Protein AF-A0A2Z6EUF1-F1 (afdb_monomer)

Secondary structure (DSSP, 8-state):
-HHHHHHHHHHHHHHHH-TT--SSHHHHHHHTTTHHHHHHHHHHHHHHHHHHH-TT---HHHHHHHHHHHHHHTT---HHHHHHHHHHHHHHTT-SS-EEEEEETTTTEEEEEE----------

Mean predicted aligned error: 10.45 Å

pLDDT: mean 71.02, std 14.94, range [34.31, 89.94]

Organism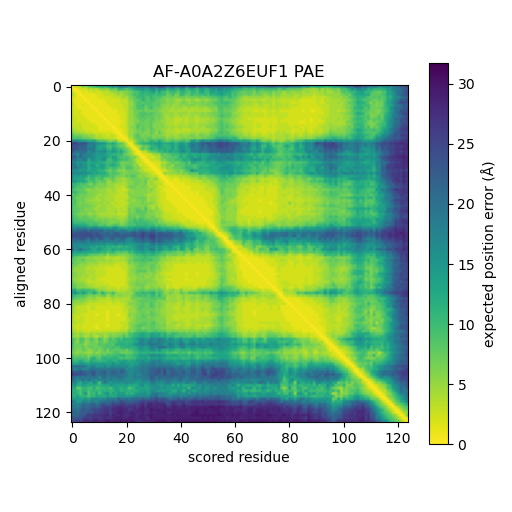: NCBI:txid1553431

Nearest PDB structures (foldseek):
  5jm4-assembly1_A  TM=2.553E-01  e=7.547E+00  Homo sapiens

Foldseek 3Di:
DVVVVLLVVLLVVLCVLLVLADADPPVSCVVVVNLLVVLQVVLVVQLVVVCVVPPPDPDPVVSLVSLQVSCSVSSHHHQLSSVSSSQVVSVVVPDPWDWDWDQDPPPSHIDIDTDDPPPPPPPD

Sequence (124 aa):
MKHLKICSEVIAEVKDIMHYGSGSKLFSILYTGGESTIRKKMCRESIKEAAKESSADKSPIGKTERKIKYSMQYQAGNCDEMNDIAFDILKTKGLKVPLFNMASTIDDLAQLSLQTLQQTPWNL

Solvent-accessible surface area (backbone atoms only — not comparable to full-atom values): 7144 Å² total; per-residue (Å²): 112,70,67,61,52,53,52,54,51,42,53,52,51,46,44,70,60,25,76,66,30,38,62,53,74,64,63,39,28,66,77,48,77,42,51,52,56,52,28,40,49,54,30,54,50,52,46,51,51,56,52,62,75,38,76,86,58,83,48,71,64,58,52,50,52,46,50,39,54,34,25,52,76,43,33,26,37,44,40,54,50,53,48,53,44,40,52,55,54,48,62,72,70,66,60,96,47,62,77,46,86,44,77,43,90,86,70,82,41,48,44,79,48,75,55,76,80,73,80,69,80,82,83,126

Radius of gyration: 16.92 Å; Cα contacts (8 Å, |Δi|>4): 125; chains: 1; bounding box: 30×36×63 Å

Structure (mmCIF, N/CA/C/O backbone):
data_AF-A0A2Z6EUF1-F1
#
_entry.id   AF-A0A2Z6EUF1-F1
#
loop_
_atom_site.group_PDB
_atom_site.id
_atom_site.type_symbol
_atom_site.label_atom_id
_atom_site.label_alt_id
_atom_site.label_comp_id
_atom_site.label_asym_id
_atom_site.label_entity_id
_atom_site.label_seq_id
_atom_site.pdbx_PDB_ins_code
_atom_site.Cartn_x
_atom_site.Cartn_y
_atom_site.Cartn_z
_atom_site.occupancy
_atom_site.B_iso_or_equiv
_atom_site.auth_seq_id
_atom_site.auth_comp_id
_atom_site.auth_asym_id
_atom_site.auth_atom_id
_atom_site.pdbx_PDB_model_num
ATOM 1 N N . MET A 1 1 ? -15.613 -9.794 19.138 1.00 61.00 1 MET A N 1
ATOM 2 C CA . MET A 1 1 ? -16.003 -10.092 17.737 1.00 61.00 1 MET A CA 1
ATOM 3 C C . MET A 1 1 ? -16.077 -8.855 16.833 1.00 61.00 1 MET A C 1
ATOM 5 O O . MET A 1 1 ? -15.633 -8.949 15.699 1.00 61.00 1 MET A O 1
ATOM 9 N N . LYS A 1 2 ? -16.575 -7.692 17.294 1.00 78.00 2 LYS A N 1
ATOM 10 C CA . LYS A 1 2 ? -16.726 -6.479 16.455 1.00 78.00 2 LYS A CA 1
ATOM 11 C C . LYS A 1 2 ? -15.430 -6.006 15.768 1.00 78.00 2 LYS A C 1
ATOM 13 O O . LYS A 1 2 ? -15.457 -5.720 14.580 1.00 78.00 2 LYS A O 1
ATOM 18 N N . HIS A 1 3 ? -14.305 -5.971 16.486 1.00 76.38 3 HIS A N 1
ATOM 19 C CA . HIS A 1 3 ? -13.015 -5.531 15.929 1.00 76.38 3 HIS A CA 1
ATOM 20 C C . HIS A 1 3 ? -12.489 -6.464 14.834 1.00 76.38 3 HIS A C 1
ATOM 22 O O . HIS A 1 3 ? -12.095 -5.994 13.777 1.00 76.38 3 HIS A O 1
ATOM 28 N N . LEU A 1 4 ? -12.572 -7.782 15.047 1.00 78.06 4 LEU A N 1
ATOM 29 C CA . LEU A 1 4 ? -12.154 -8.780 14.059 1.00 78.06 4 LEU A CA 1
ATOM 30 C C . LEU A 1 4 ? -12.955 -8.655 12.754 1.00 78.06 4 LEU A C 1
ATOM 32 O O . LEU A 1 4 ? -12.384 -8.717 11.670 1.00 78.06 4 LEU A O 1
ATOM 36 N N . LYS A 1 5 ? -14.271 -8.428 12.867 1.00 83.50 5 LYS A N 1
ATOM 37 C CA . LYS A 1 5 ? -15.146 -8.215 11.710 1.00 83.50 5 LYS A CA 1
ATOM 38 C C . LYS A 1 5 ? -14.730 -6.974 10.914 1.00 83.50 5 LYS A C 1
ATOM 40 O O . LYS A 1 5 ? -14.549 -7.078 9.709 1.00 83.50 5 LYS A O 1
ATOM 45 N N . ILE A 1 6 ? -14.495 -5.850 11.596 1.00 84.56 6 ILE A N 1
ATOM 46 C CA . ILE A 1 6 ? -14.019 -4.610 10.962 1.00 84.56 6 ILE A CA 1
ATOM 47 C C . ILE A 1 6 ? -12.698 -4.854 10.225 1.00 84.56 6 ILE A C 1
ATOM 49 O O . ILE A 1 6 ? -12.540 -4.424 9.091 1.00 84.56 6 ILE A O 1
ATOM 53 N N . CYS A 1 7 ? -11.755 -5.573 10.829 1.00 82.12 7 CYS A N 1
ATOM 54 C CA . CYS A 1 7 ? -10.467 -5.840 10.191 1.00 82.12 7 CYS A CA 1
ATOM 55 C C . CYS A 1 7 ? -10.593 -6.755 8.973 1.00 82.12 7 CYS A C 1
ATOM 57 O O . CYS A 1 7 ? -9.949 -6.499 7.962 1.00 82.12 7 CYS A O 1
ATOM 59 N N . SER A 1 8 ? -11.454 -7.773 9.031 1.00 83.81 8 SER A N 1
ATOM 60 C CA . SER A 1 8 ? -11.751 -8.615 7.869 1.00 83.81 8 SER A CA 1
ATOM 61 C C . SER A 1 8 ? -12.387 -7.817 6.729 1.00 83.81 8 SER A C 1
ATOM 63 O O . SER A 1 8 ? -12.035 -8.031 5.573 1.00 83.81 8 SER A O 1
ATOM 65 N N . GLU A 1 9 ? -13.308 -6.903 7.044 1.00 88.88 9 GLU A N 1
ATOM 66 C CA . GLU A 1 9 ? -13.929 -6.010 6.060 1.00 88.88 9 GLU A CA 1
ATOM 67 C C . GLU A 1 9 ? -12.891 -5.074 5.435 1.00 88.88 9 GLU A C 1
ATOM 69 O O . GLU A 1 9 ? -12.873 -4.921 4.220 1.00 88.88 9 GLU A O 1
ATOM 74 N N . VAL A 1 10 ? -11.981 -4.511 6.237 1.00 87.88 10 VAL A N 1
ATOM 75 C CA . VAL A 1 10 ? -10.908 -3.652 5.717 1.00 87.88 10 VAL A CA 1
ATOM 76 C C . VAL A 1 10 ? -9.929 -4.431 4.843 1.00 87.88 10 VAL A C 1
ATOM 78 O O . VAL A 1 10 ? -9.500 -3.912 3.823 1.00 87.88 10 VAL A O 1
ATOM 81 N N . ILE A 1 11 ? -9.588 -5.677 5.178 1.00 84.25 11 ILE A N 1
ATOM 82 C CA . ILE A 1 11 ? -8.725 -6.498 4.312 1.00 84.25 11 ILE A CA 1
ATOM 83 C C . ILE A 1 11 ? -9.380 -6.720 2.943 1.00 84.25 11 ILE A C 1
ATOM 85 O O . ILE A 1 11 ? -8.702 -6.616 1.920 1.00 84.25 11 ILE A O 1
ATOM 89 N N . ALA A 1 12 ? -10.685 -7.010 2.916 1.00 85.81 12 ALA A N 1
ATOM 90 C CA . ALA A 1 12 ? -11.430 -7.142 1.667 1.00 85.81 12 ALA A CA 1
ATOM 91 C C . ALA A 1 12 ? -11.447 -5.814 0.889 1.00 85.81 12 ALA A C 1
ATOM 93 O O . ALA A 1 12 ? -11.085 -5.791 -0.281 1.00 85.81 12 ALA A O 1
ATOM 94 N N . GLU A 1 13 ? -11.741 -4.706 1.572 1.00 89.94 13 GLU A N 1
ATOM 95 C CA . GLU A 1 13 ? -11.746 -3.356 0.999 1.00 89.94 13 GLU A CA 1
ATOM 96 C C . GLU A 1 13 ? -10.382 -2.979 0.395 1.00 89.94 13 GLU A C 1
ATOM 98 O O . GLU A 1 13 ? -10.307 -2.500 -0.731 1.00 89.94 13 GLU A O 1
ATOM 103 N N . VAL A 1 14 ? -9.275 -3.262 1.089 1.00 86.38 14 VAL A N 1
ATOM 104 C CA . VAL A 1 14 ? -7.915 -3.000 0.588 1.00 86.38 14 VAL A CA 1
ATOM 105 C C . VAL A 1 14 ? -7.597 -3.855 -0.634 1.00 86.38 14 VAL A C 1
ATOM 107 O O . VAL A 1 14 ? -6.942 -3.372 -1.557 1.00 86.38 14 VAL A O 1
ATOM 110 N N . LYS A 1 15 ? -8.056 -5.109 -0.671 1.00 82.38 15 LYS A N 1
ATOM 111 C CA . LYS A 1 15 ? -7.876 -5.986 -1.832 1.00 82.38 15 LYS A CA 1
ATOM 112 C C . LYS A 1 15 ? -8.654 -5.479 -3.050 1.00 82.38 15 LYS A C 1
ATOM 114 O O . LYS A 1 15 ? -8.111 -5.516 -4.152 1.00 82.38 15 LYS A O 1
ATOM 119 N N . ASP A 1 16 ? -9.856 -4.951 -2.839 1.00 85.81 16 ASP A N 1
ATOM 120 C CA . ASP A 1 16 ? -10.665 -4.320 -3.888 1.00 85.81 16 ASP A CA 1
ATOM 121 C C . ASP A 1 16 ? -10.066 -2.974 -4.338 1.00 85.81 16 ASP A C 1
ATOM 123 O O . ASP A 1 16 ? -10.145 -2.590 -5.503 1.00 85.81 16 ASP A O 1
ATOM 127 N N . ILE A 1 17 ? -9.406 -2.240 -3.441 1.00 86.94 17 ILE A N 1
ATOM 128 C CA . ILE A 1 17 ? -8.682 -1.020 -3.812 1.00 86.94 17 ILE A CA 1
ATOM 129 C C . ILE A 1 17 ? -7.414 -1.363 -4.604 1.00 86.94 17 ILE A C 1
ATOM 131 O O . ILE A 1 17 ? -7.103 -0.677 -5.572 1.00 86.94 17 ILE A O 1
ATOM 135 N N . MET A 1 18 ? -6.679 -2.405 -4.210 1.00 83.56 18 MET A N 1
ATOM 136 C CA . MET A 1 18 ? -5.355 -2.765 -4.733 1.00 83.56 18 MET A CA 1
ATOM 137 C C . MET A 1 18 ? -5.370 -4.107 -5.476 1.00 83.56 18 MET A C 1
ATOM 139 O O . MET A 1 18 ? -4.555 -4.986 -5.194 1.00 83.56 18 MET A O 1
ATOM 143 N N . HIS A 1 19 ? -6.248 -4.255 -6.469 1.00 75.81 19 HIS A N 1
ATOM 144 C CA . HIS A 1 19 ? -6.407 -5.489 -7.251 1.00 75.81 19 HIS A CA 1
ATOM 145 C C . HIS A 1 19 ? -5.090 -6.042 -7.818 1.00 75.81 19 HIS A C 1
ATOM 147 O O . HIS A 1 19 ? -4.889 -7.256 -7.859 1.00 75.81 19 HIS A O 1
ATOM 153 N N . TYR A 1 20 ? -4.186 -5.155 -8.249 1.00 73.12 20 TYR A N 1
ATOM 154 C CA . TYR A 1 20 ? -2.882 -5.537 -8.810 1.00 73.12 20 TYR A CA 1
ATOM 155 C C . TYR A 1 20 ? -1.702 -5.281 -7.861 1.00 73.12 20 TYR A C 1
ATOM 157 O O . TYR A 1 20 ? -0.562 -5.631 -8.187 1.00 73.12 20 TYR A O 1
ATOM 165 N N . GLY A 1 21 ? -1.965 -4.703 -6.685 1.00 66.88 21 GLY A N 1
ATOM 166 C CA . GLY A 1 21 ? -1.000 -4.543 -5.603 1.00 66.88 21 GLY A CA 1
ATOM 167 C C . GLY A 1 21 ? -0.821 -5.866 -4.879 1.00 66.88 21 GLY A C 1
ATOM 168 O O . GLY A 1 21 ? -1.416 -6.102 -3.839 1.00 66.88 21 GLY A O 1
ATOM 169 N N . SER A 1 22 ? -0.055 -6.775 -5.470 1.00 55.28 22 SER A N 1
ATOM 170 C CA . SER A 1 22 ? 0.149 -8.101 -4.900 1.00 55.28 22 SER A CA 1
ATOM 171 C C . SER A 1 22 ? 1.354 -8.078 -3.967 1.00 55.28 22 SER A C 1
ATOM 173 O O . SER A 1 22 ? 2.497 -7.914 -4.406 1.00 55.28 22 SER A O 1
ATOM 175 N N . GLY A 1 23 ? 1.111 -8.348 -2.681 1.00 56.28 23 GLY A N 1
ATOM 176 C CA . GLY A 1 23 ? 2.108 -9.004 -1.836 1.00 56.28 23 GLY A CA 1
ATOM 177 C C . GLY A 1 23 ? 2.731 -10.177 -2.608 1.00 56.28 23 GLY A C 1
ATOM 178 O O . GLY A 1 23 ? 2.041 -10.885 -3.336 1.00 56.28 23 GLY A O 1
ATOM 179 N N . SER A 1 24 ? 4.049 -10.330 -2.512 1.00 53.44 24 SER A N 1
ATOM 180 C CA . SER A 1 24 ? 4.919 -11.093 -3.424 1.00 53.44 24 SER A CA 1
ATOM 181 C C . SER A 1 24 ? 5.221 -10.428 -4.776 1.00 53.44 24 SER A C 1
ATOM 183 O O . SER A 1 24 ? 4.513 -10.537 -5.780 1.00 53.44 24 SER A O 1
ATOM 185 N N . LYS A 1 25 ? 6.408 -9.815 -4.808 1.00 57.25 25 LYS A N 1
ATOM 186 C CA . LYS A 1 25 ? 7.040 -9.197 -5.979 1.00 57.25 25 LYS A CA 1
ATOM 187 C C . LYS A 1 25 ? 7.208 -10.176 -7.152 1.00 57.25 25 LYS A C 1
ATOM 189 O O . LYS A 1 25 ? 7.141 -9.746 -8.295 1.00 57.25 25 LYS A O 1
ATOM 194 N N . LEU A 1 26 ? 7.417 -11.470 -6.886 1.00 58.84 26 LEU A N 1
ATOM 195 C CA . LEU A 1 26 ? 7.714 -12.467 -7.920 1.00 58.84 26 LEU A CA 1
ATOM 196 C C . LEU A 1 26 ? 6.459 -12.908 -8.686 1.00 58.84 26 LEU A C 1
ATOM 198 O O . LEU A 1 26 ? 6.442 -12.853 -9.914 1.00 58.84 26 LEU A O 1
ATOM 202 N N . PHE A 1 27 ? 5.389 -13.277 -7.974 1.00 56.97 27 PHE A N 1
ATOM 203 C CA . PHE A 1 27 ? 4.136 -13.702 -8.609 1.00 56.97 27 PHE A CA 1
ATOM 204 C C . PHE A 1 27 ? 3.470 -12.559 -9.382 1.00 56.97 27 PHE A C 1
ATOM 206 O O . PHE A 1 27 ? 2.967 -12.774 -10.483 1.00 56.97 27 PHE A O 1
ATOM 213 N N . SER A 1 28 ? 3.555 -11.328 -8.866 1.00 59.53 28 SER A N 1
ATOM 214 C CA . SER A 1 28 ? 3.049 -10.138 -9.557 1.00 59.53 28 SER A CA 1
ATOM 215 C C . SER A 1 28 ? 3.758 -9.875 -10.892 1.00 59.53 28 SER A C 1
ATOM 217 O O . SER A 1 28 ? 3.117 -9.497 -11.871 1.00 59.53 28 SER A O 1
ATOM 219 N N . ILE A 1 29 ? 5.081 -10.061 -10.965 1.00 60.75 29 ILE A N 1
ATOM 220 C CA . ILE A 1 29 ? 5.856 -9.845 -12.199 1.00 60.75 29 ILE A CA 1
ATOM 221 C C . ILE A 1 29 ? 5.497 -10.887 -13.256 1.00 60.75 29 ILE A C 1
ATOM 223 O O . ILE A 1 29 ? 5.243 -10.513 -14.398 1.00 60.75 29 ILE A O 1
ATOM 227 N N . LEU A 1 30 ? 5.427 -12.163 -12.867 1.00 63.72 30 LEU A N 1
ATOM 228 C CA . LEU A 1 30 ? 5.098 -13.258 -13.781 1.00 63.72 30 LEU A CA 1
ATOM 229 C C . LEU A 1 30 ? 3.667 -13.143 -14.322 1.00 63.72 30 LEU A C 1
ATOM 231 O O . LEU A 1 30 ? 3.463 -13.267 -15.524 1.00 63.72 30 LEU A O 1
ATOM 235 N N . TYR A 1 31 ? 2.692 -12.846 -13.457 1.00 66.12 31 TYR A N 1
ATOM 236 C CA . TYR A 1 31 ? 1.281 -12.742 -13.846 1.00 66.12 31 TYR A CA 1
ATOM 237 C C . TYR A 1 31 ? 0.996 -11.551 -14.773 1.00 66.12 31 TYR A C 1
ATOM 239 O O . TYR A 1 31 ? 0.147 -11.636 -15.652 1.00 66.12 31 TYR A O 1
ATOM 247 N N . THR A 1 32 ? 1.709 -10.437 -14.588 1.00 67.81 32 THR A N 1
ATOM 248 C CA . THR A 1 32 ? 1.466 -9.188 -15.335 1.00 67.81 32 THR A CA 1
ATOM 249 C C . THR A 1 32 ? 2.450 -8.967 -16.483 1.00 67.81 32 THR A C 1
ATOM 251 O O . THR A 1 32 ? 2.510 -7.869 -17.025 1.00 67.81 32 THR A O 1
ATOM 254 N N . GLY A 1 33 ? 3.286 -9.956 -16.819 1.00 71.19 33 GLY A N 1
ATOM 255 C CA . GLY A 1 33 ? 4.289 -9.814 -17.881 1.00 71.19 33 GLY A CA 1
ATOM 256 C C . GLY A 1 33 ? 5.291 -8.673 -17.648 1.00 71.19 33 GLY A C 1
ATOM 257 O O . GLY A 1 33 ? 5.800 -8.092 -18.600 1.00 71.19 33 GLY A O 1
ATOM 258 N N . GLY A 1 34 ? 5.559 -8.312 -16.388 1.00 73.12 34 GLY A N 1
ATOM 259 C CA . GLY A 1 34 ? 6.455 -7.209 -16.023 1.00 73.12 34 GLY A CA 1
ATOM 260 C C . GLY A 1 34 ? 5.801 -5.828 -15.890 1.00 73.12 34 GLY A C 1
ATOM 261 O O . GLY A 1 34 ? 6.458 -4.912 -15.384 1.00 73.12 34 GLY A O 1
ATOM 262 N N . GLU A 1 35 ? 4.518 -5.657 -16.223 1.00 76.19 35 GLU A N 1
ATOM 263 C CA . GLU A 1 35 ? 3.818 -4.372 -16.054 1.00 76.19 35 GLU A CA 1
ATOM 264 C C . GLU A 1 35 ? 3.815 -3.883 -14.598 1.00 76.19 35 GLU A C 1
ATOM 266 O O . GLU A 1 35 ? 3.913 -2.683 -14.336 1.00 76.19 35 GLU A O 1
ATOM 271 N N . SER A 1 36 ? 3.767 -4.804 -13.629 1.00 75.62 36 SER A N 1
ATOM 272 C CA . SER A 1 36 ? 3.882 -4.483 -12.200 1.00 75.62 36 SER A CA 1
ATOM 273 C C . SER A 1 36 ? 5.179 -3.740 -11.858 1.00 75.62 36 SER A C 1
ATOM 275 O O . SER A 1 36 ? 5.188 -2.870 -10.983 1.00 75.62 36 SER A O 1
ATOM 277 N N . THR A 1 37 ? 6.269 -4.010 -12.584 1.00 77.00 37 THR A N 1
ATOM 278 C CA . THR A 1 37 ? 7.548 -3.306 -12.415 1.00 77.00 37 THR A CA 1
ATOM 279 C C . THR A 1 37 ? 7.460 -1.874 -12.931 1.00 77.00 37 THR A C 1
ATOM 281 O O . THR A 1 37 ? 7.948 -0.954 -12.270 1.00 77.00 37 THR A O 1
ATOM 284 N N . ILE A 1 38 ? 6.794 -1.668 -14.071 1.00 81.56 38 ILE A N 1
ATOM 285 C CA . ILE A 1 38 ? 6.585 -0.341 -14.664 1.00 81.56 38 ILE A CA 1
ATOM 286 C C . ILE A 1 38 ? 5.702 0.507 -13.745 1.00 81.56 38 ILE A C 1
ATOM 288 O O . ILE A 1 38 ? 6.095 1.612 -13.373 1.00 81.56 38 ILE A O 1
ATOM 292 N N . ARG A 1 39 ? 4.568 -0.035 -13.285 1.00 83.38 39 ARG A N 1
ATOM 293 C CA . ARG A 1 39 ? 3.664 0.648 -12.344 1.00 83.38 39 ARG A CA 1
ATOM 294 C C . ARG A 1 39 ? 4.381 1.043 -11.051 1.00 83.38 39 ARG A C 1
ATOM 296 O O . ARG A 1 39 ? 4.244 2.170 -10.579 1.00 83.38 39 ARG A O 1
ATOM 303 N N . LYS A 1 40 ? 5.238 0.162 -10.522 1.00 81.19 40 LYS A N 1
ATOM 304 C CA . LYS A 1 40 ? 6.070 0.456 -9.345 1.00 81.19 40 LYS A CA 1
ATOM 305 C C . LYS A 1 40 ? 7.094 1.562 -9.596 1.00 81.19 40 LYS A C 1
ATOM 307 O O . LYS A 1 40 ? 7.347 2.363 -8.695 1.00 81.19 40 LYS A O 1
ATOM 312 N N . LYS A 1 41 ? 7.693 1.613 -10.787 1.00 84.00 41 LYS A N 1
ATOM 313 C CA . LYS A 1 41 ? 8.624 2.681 -11.165 1.00 84.00 41 LYS A CA 1
ATOM 314 C C . LYS A 1 41 ? 7.904 4.030 -11.246 1.00 84.00 41 LYS A C 1
ATOM 316 O O . LYS A 1 41 ? 8.337 4.954 -10.564 1.00 84.00 41 LYS A O 1
ATOM 321 N N . MET A 1 42 ? 6.779 4.094 -11.962 1.00 84.75 42 MET A N 1
ATOM 322 C CA . MET A 1 42 ? 5.974 5.317 -12.085 1.00 84.75 42 MET A CA 1
ATOM 323 C C . MET A 1 42 ? 5.482 5.817 -10.722 1.00 84.75 42 MET A C 1
ATOM 325 O O . MET A 1 42 ? 5.669 6.983 -10.393 1.00 84.75 42 MET A O 1
ATOM 329 N N . CYS A 1 43 ? 4.971 4.921 -9.870 1.00 86.56 43 CYS A N 1
ATOM 330 C CA . CYS A 1 43 ? 4.563 5.256 -8.503 1.00 86.56 43 CYS A CA 1
ATOM 331 C C . CYS A 1 43 ? 5.693 5.919 -7.700 1.00 86.56 43 CYS A C 1
ATOM 333 O O . CYS A 1 43 ? 5.513 6.979 -7.100 1.00 86.56 43 CYS A O 1
ATOM 335 N N . ARG A 1 44 ? 6.896 5.336 -7.729 1.00 84.94 44 ARG A N 1
ATOM 336 C CA . ARG A 1 44 ? 8.061 5.877 -7.013 1.00 84.94 44 ARG A CA 1
ATOM 337 C C . ARG A 1 44 ? 8.529 7.218 -7.566 1.00 84.94 44 ARG A C 1
ATOM 339 O O . ARG A 1 44 ? 8.998 8.046 -6.787 1.00 84.94 44 ARG A O 1
ATOM 346 N N . GLU A 1 45 ? 8.458 7.415 -8.877 1.00 87.75 45 GLU A N 1
ATOM 347 C CA . GLU A 1 45 ? 8.808 8.684 -9.520 1.00 87.75 45 GLU A CA 1
ATOM 348 C C . GLU A 1 45 ? 7.820 9.782 -9.117 1.00 87.75 45 GLU A C 1
ATOM 350 O O . GLU A 1 45 ? 8.258 10.796 -8.576 1.00 87.75 45 GLU A O 1
ATOM 355 N N . SER A 1 46 ? 6.511 9.526 -9.189 1.00 86.69 46 SER A N 1
ATOM 356 C CA . SER A 1 46 ? 5.491 10.495 -8.765 1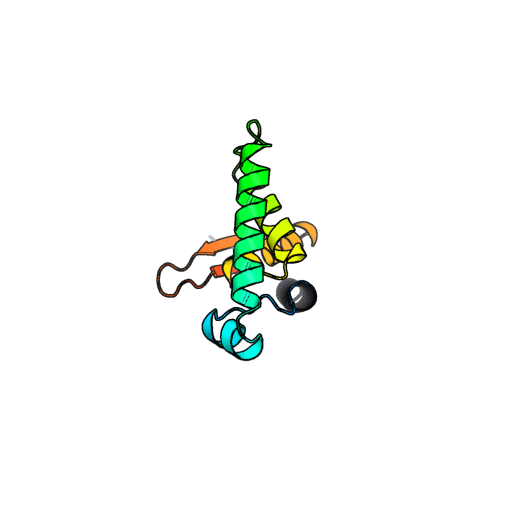.00 86.69 46 SER A CA 1
ATOM 357 C C . SER A 1 46 ? 5.564 10.839 -7.273 1.00 86.69 46 SER A C 1
ATOM 359 O O . SER A 1 46 ? 5.396 11.998 -6.896 1.00 86.69 46 SER A O 1
ATO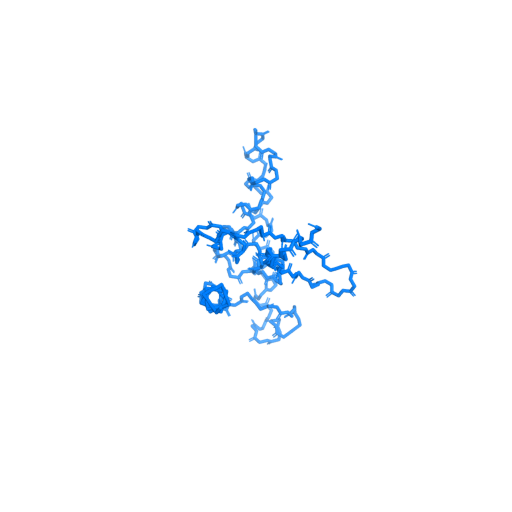M 361 N N . ILE A 1 47 ? 5.884 9.872 -6.400 1.00 84.44 47 ILE A N 1
ATOM 362 C CA . ILE A 1 47 ? 6.129 10.151 -4.972 1.00 84.44 47 ILE A CA 1
ATOM 363 C C . ILE A 1 47 ? 7.323 11.101 -4.800 1.00 84.44 47 ILE A C 1
ATOM 365 O O . ILE A 1 47 ? 7.264 12.026 -3.988 1.00 84.44 47 ILE A O 1
ATOM 369 N N . LYS A 1 48 ? 8.417 10.881 -5.541 1.00 84.75 48 LYS A N 1
ATOM 370 C CA . LYS A 1 48 ? 9.617 11.729 -5.470 1.00 84.75 48 LYS A CA 1
ATOM 371 C C . LYS A 1 48 ? 9.350 13.135 -5.997 1.00 84.75 48 LYS A C 1
ATOM 373 O O . LYS A 1 48 ? 9.848 14.086 -5.406 1.00 84.75 48 LYS A O 1
ATOM 378 N N . GLU A 1 49 ? 8.605 13.263 -7.087 1.00 85.31 49 GLU A N 1
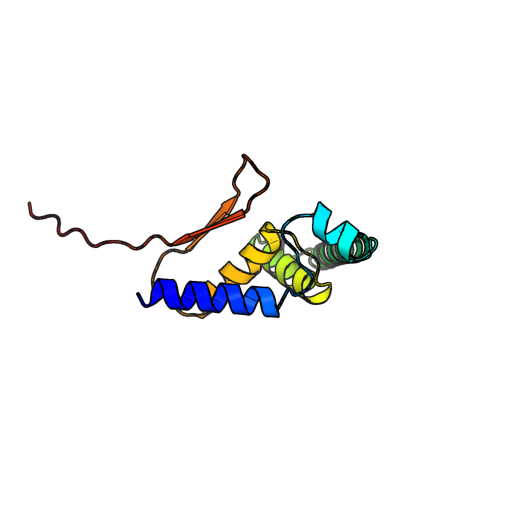ATOM 379 C CA . GLU A 1 49 ? 8.224 14.554 -7.670 1.00 85.31 49 GLU A CA 1
ATOM 380 C C . GLU A 1 49 ? 7.344 15.349 -6.706 1.00 85.31 49 GLU A C 1
ATOM 382 O O . GLU A 1 49 ? 7.713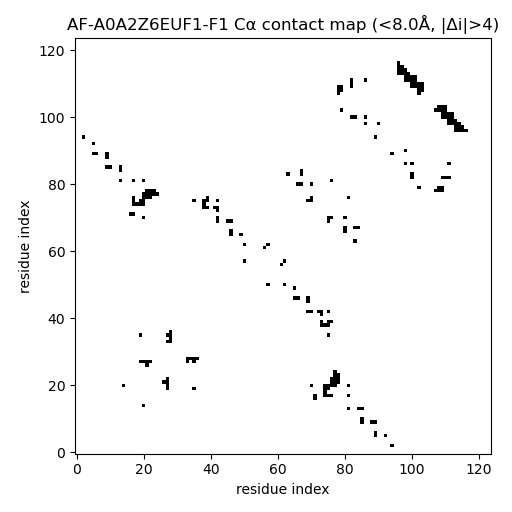 16.455 -6.315 1.00 85.31 49 GLU A O 1
ATOM 387 N N . ALA A 1 50 ? 6.286 14.729 -6.178 1.00 81.62 50 ALA A N 1
ATOM 388 C CA . ALA A 1 50 ? 5.411 15.360 -5.192 1.00 81.62 50 ALA A CA 1
ATOM 389 C C . ALA A 1 50 ? 6.159 15.784 -3.913 1.00 81.62 50 ALA A C 1
ATOM 391 O O . ALA A 1 50 ? 5.837 16.804 -3.300 1.00 81.62 50 ALA A O 1
ATOM 392 N N . ALA A 1 51 ? 7.175 15.019 -3.500 1.00 78.81 51 ALA A N 1
ATOM 393 C CA . ALA A 1 51 ? 8.020 15.366 -2.360 1.00 78.81 51 ALA A CA 1
ATOM 394 C C . ALA A 1 51 ? 8.961 16.554 -2.637 1.00 78.81 51 ALA A C 1
ATOM 396 O O . ALA A 1 51 ? 9.316 17.268 -1.701 1.00 78.81 51 ALA A O 1
ATOM 397 N N . LYS A 1 52 ? 9.370 16.776 -3.894 1.00 77.75 52 LYS A N 1
ATOM 398 C CA . LYS A 1 52 ? 10.187 17.936 -4.292 1.00 77.75 52 LYS A CA 1
ATOM 399 C C . LYS A 1 52 ? 9.357 19.217 -4.363 1.00 77.75 52 LYS A C 1
ATOM 401 O O . LYS A 1 52 ? 9.837 20.262 -3.939 1.00 77.75 52 LYS A O 1
ATOM 406 N N . GLU A 1 53 ? 8.128 19.124 -4.865 1.00 70.31 53 GLU A N 1
ATOM 407 C CA . GLU A 1 53 ? 7.181 20.247 -4.932 1.00 70.31 53 GLU A CA 1
ATOM 408 C C . GLU A 1 53 ? 6.723 20.685 -3.534 1.00 70.31 53 GLU A C 1
ATOM 410 O O . GLU A 1 53 ? 6.581 21.872 -3.253 1.00 70.31 53 GLU A O 1
ATOM 415 N N . SER A 1 54 ? 6.577 19.725 -2.617 1.00 64.75 54 SER A N 1
ATOM 416 C CA . SER A 1 54 ? 6.190 19.959 -1.222 1.00 64.75 54 SER A CA 1
ATOM 417 C C . SER A 1 54 ? 7.405 20.235 -0.325 1.00 64.75 54 SER A C 1
ATOM 419 O O . SER A 1 54 ? 7.615 19.554 0.679 1.00 64.75 54 SER A O 1
ATOM 421 N N . SER A 1 55 ? 8.228 21.232 -0.654 1.00 56.38 55 SER A N 1
ATOM 422 C CA . SER A 1 55 ? 9.396 21.626 0.159 1.00 56.38 55 SER A CA 1
ATOM 423 C C . SER A 1 55 ? 9.040 22.056 1.598 1.00 56.38 55 SER A C 1
ATOM 425 O O . SER A 1 55 ? 9.914 22.055 2.469 1.00 56.38 55 SER A O 1
ATOM 427 N N . ALA A 1 56 ? 7.759 22.340 1.864 1.00 52.97 56 ALA A N 1
ATOM 428 C CA . ALA A 1 56 ? 7.220 22.766 3.156 1.00 52.97 56 ALA A CA 1
ATOM 429 C C . ALA A 1 56 ? 6.691 21.631 4.062 1.00 52.97 56 ALA A C 1
ATOM 431 O O . ALA A 1 56 ? 6.565 21.850 5.264 1.00 52.97 56 ALA A O 1
ATOM 432 N N . ASP A 1 57 ? 6.420 20.424 3.546 1.00 55.19 57 ASP A N 1
ATOM 433 C CA . ASP A 1 57 ? 5.801 19.346 4.337 1.00 55.19 57 ASP A CA 1
ATOM 434 C C . ASP A 1 57 ? 6.611 18.041 4.290 1.00 55.19 57 ASP A C 1
ATOM 436 O O . ASP A 1 57 ? 6.343 17.087 3.543 1.00 55.19 57 ASP A O 1
ATOM 440 N N . LYS A 1 58 ? 7.654 18.033 5.128 1.00 59.72 58 LYS A N 1
ATOM 441 C CA . LYS A 1 58 ? 8.481 16.861 5.447 1.00 59.72 58 LYS A CA 1
ATOM 442 C C . LYS A 1 58 ? 7.873 16.007 6.565 1.00 59.72 58 LYS A C 1
ATOM 444 O O . LYS A 1 58 ? 8.566 15.128 7.080 1.00 59.72 58 LYS A O 1
ATOM 449 N N . SER A 1 59 ? 6.627 16.264 6.978 1.00 60.19 59 SER A N 1
ATOM 450 C CA . SER A 1 59 ? 6.017 15.485 8.050 1.00 60.19 59 SER A CA 1
ATOM 451 C C . SER A 1 59 ? 5.943 13.999 7.655 1.00 60.19 59 SER A C 1
ATOM 453 O O . SER A 1 59 ? 5.682 13.662 6.491 1.00 60.19 59 SER A O 1
ATOM 455 N N . PRO A 1 60 ? 6.175 13.072 8.604 1.00 58.78 60 PRO A N 1
ATOM 456 C CA . PRO A 1 60 ? 5.997 11.642 8.360 1.00 58.78 60 PRO A CA 1
ATOM 457 C C . PRO A 1 60 ? 4.586 11.306 7.856 1.00 58.78 60 PRO A C 1
ATOM 459 O O . PRO A 1 60 ? 4.432 10.405 7.037 1.00 58.78 60 PRO A O 1
ATOM 462 N N . ILE A 1 61 ? 3.582 12.075 8.294 1.00 60.47 61 ILE A N 1
ATOM 463 C CA . ILE A 1 61 ? 2.174 11.935 7.902 1.00 60.47 61 ILE A CA 1
ATOM 464 C C . ILE A 1 61 ? 1.998 12.229 6.407 1.00 60.47 61 ILE A C 1
ATOM 466 O O . ILE A 1 61 ? 1.548 11.350 5.673 1.00 60.47 61 ILE A O 1
ATOM 470 N N . GLY A 1 62 ? 2.479 13.378 5.919 1.00 70.56 62 GLY A N 1
ATOM 471 C CA . GLY A 1 62 ? 2.395 13.718 4.495 1.00 70.56 62 GLY A CA 1
ATOM 472 C C . GLY A 1 62 ? 3.179 12.750 3.597 1.00 70.56 62 GLY A C 1
ATOM 473 O O . GLY A 1 62 ? 2.832 12.525 2.436 1.00 70.56 62 GLY A O 1
ATOM 474 N N . LYS A 1 63 ? 4.243 12.111 4.112 1.00 73.38 63 LYS A N 1
ATOM 475 C CA . LYS A 1 63 ? 4.954 11.039 3.391 1.00 73.38 63 LYS A CA 1
ATOM 476 C C . LYS A 1 63 ? 4.085 9.787 3.220 1.00 73.38 63 LYS A C 1
ATOM 478 O O . LYS A 1 63 ? 4.060 9.240 2.116 1.00 73.38 63 LYS A O 1
ATOM 483 N N . THR A 1 64 ? 3.391 9.348 4.269 1.00 76.69 64 THR A N 1
ATOM 484 C CA . THR A 1 64 ? 2.504 8.176 4.217 1.00 76.69 64 THR A CA 1
ATOM 485 C C . THR A 1 64 ? 1.284 8.435 3.336 1.00 76.69 64 THR A C 1
ATOM 487 O O . THR A 1 64 ? 0.981 7.611 2.481 1.00 76.69 64 THR A O 1
ATOM 490 N N . GLU A 1 65 ? 0.652 9.604 3.437 1.00 82.12 65 GLU A N 1
ATOM 491 C CA . GLU A 1 65 ? -0.498 9.968 2.594 1.00 82.12 65 GLU A CA 1
ATOM 492 C C . GLU A 1 65 ? -0.142 9.988 1.100 1.00 82.12 65 GLU A C 1
ATOM 494 O O . GLU A 1 65 ? -0.849 9.410 0.273 1.00 82.12 65 GLU A O 1
ATOM 499 N N . ARG A 1 66 ? 1.009 10.576 0.734 1.00 84.94 66 ARG A N 1
ATOM 500 C CA . ARG A 1 66 ? 1.510 10.537 -0.652 1.00 84.94 66 ARG A CA 1
ATOM 501 C C . ARG A 1 66 ? 1.763 9.107 -1.121 1.00 84.94 66 ARG A C 1
ATOM 503 O O . ARG A 1 66 ? 1.426 8.769 -2.255 1.00 84.94 66 ARG A O 1
ATOM 510 N N . LYS A 1 67 ? 2.349 8.270 -0.260 1.00 84.88 67 LYS A N 1
ATOM 511 C CA . LYS A 1 67 ? 2.607 6.858 -0.560 1.00 84.88 67 LYS A CA 1
ATOM 512 C C . LYS A 1 67 ? 1.295 6.115 -0.822 1.00 84.88 67 LYS A C 1
ATOM 514 O O . LYS A 1 67 ? 1.188 5.484 -1.868 1.00 84.88 67 LYS A O 1
ATOM 519 N N . ILE A 1 68 ? 0.295 6.254 0.049 1.00 86.69 68 ILE A N 1
ATOM 520 C CA . ILE A 1 68 ? -1.053 5.681 -0.110 1.00 86.69 68 ILE A CA 1
ATOM 521 C C . ILE A 1 68 ? -1.669 6.126 -1.443 1.00 86.69 68 ILE A C 1
ATOM 523 O O . ILE A 1 68 ? -1.990 5.283 -2.281 1.00 86.69 68 ILE A O 1
ATOM 527 N N . LYS A 1 69 ? -1.731 7.443 -1.690 1.00 88.38 69 LYS A N 1
ATOM 528 C CA . LYS A 1 69 ? -2.323 8.035 -2.901 1.00 88.38 69 LYS A CA 1
ATOM 529 C C . LYS A 1 69 ? -1.751 7.434 -4.185 1.00 88.38 69 LYS A C 1
ATOM 531 O O . LYS A 1 69 ? -2.500 6.954 -5.034 1.00 88.38 69 LYS A O 1
ATOM 536 N N . TYR A 1 70 ? -0.428 7.465 -4.341 1.00 87.94 70 TYR A N 1
ATOM 537 C CA . TYR A 1 70 ? 0.203 6.998 -5.575 1.00 87.94 70 TYR A CA 1
ATOM 538 C C . TYR A 1 70 ? 0.190 5.474 -5.698 1.00 87.94 70 TYR A C 1
ATOM 540 O O . TYR A 1 70 ? 0.060 4.957 -6.807 1.00 87.94 70 TYR A O 1
ATOM 548 N N . SER A 1 71 ? 0.244 4.743 -4.584 1.00 87.94 71 SER A N 1
ATOM 549 C CA . SER A 1 71 ? 0.128 3.281 -4.612 1.00 87.94 71 SER A CA 1
ATOM 550 C C . SER A 1 71 ? -1.240 2.844 -5.128 1.00 87.94 71 SER A C 1
ATOM 552 O O . SER A 1 71 ? -1.304 1.977 -5.997 1.00 87.94 71 SER A O 1
ATOM 554 N N . MET A 1 72 ? -2.313 3.507 -4.680 1.00 87.56 72 MET A N 1
ATOM 555 C CA . MET A 1 72 ? -3.674 3.291 -5.183 1.00 87.56 72 MET A CA 1
ATOM 556 C C . MET A 1 72 ? -3.809 3.679 -6.658 1.00 87.56 72 MET A C 1
ATOM 558 O O . MET A 1 72 ? -4.307 2.889 -7.461 1.00 87.56 72 MET A O 1
ATOM 562 N N . GLN A 1 73 ? -3.322 4.868 -7.034 1.00 88.38 73 GLN A N 1
ATOM 563 C CA . GLN A 1 73 ? -3.414 5.383 -8.404 1.00 88.38 73 GLN A CA 1
ATOM 564 C C . GLN A 1 73 ? -2.739 4.456 -9.419 1.00 88.38 73 GLN A C 1
ATOM 566 O O . GLN A 1 73 ? -3.294 4.179 -10.479 1.00 88.38 73 GLN A O 1
ATOM 571 N N . TYR A 1 74 ? -1.540 3.976 -9.097 1.00 86.38 74 TYR A N 1
ATOM 572 C CA . TYR A 1 74 ? -0.774 3.115 -9.990 1.00 86.38 74 TYR A CA 1
ATOM 573 C C . TYR A 1 74 ? -1.019 1.631 -9.752 1.00 86.38 74 TYR A C 1
ATOM 575 O O . TYR A 1 74 ? -0.380 0.824 -10.419 1.00 86.38 74 TYR A O 1
ATOM 583 N N . GLN A 1 75 ? -1.888 1.247 -8.810 1.00 83.75 75 GLN A N 1
ATOM 584 C CA . GLN A 1 75 ? -2.072 -0.155 -8.419 1.00 83.75 75 GLN A CA 1
ATOM 585 C C . GLN A 1 75 ? -0.721 -0.838 -8.142 1.00 83.75 75 GLN A C 1
ATOM 587 O O . GLN A 1 75 ? -0.429 -1.942 -8.613 1.00 83.75 75 GLN A O 1
ATOM 592 N N . ALA A 1 76 ? 0.157 -0.109 -7.454 1.00 78.81 76 ALA A N 1
ATOM 593 C CA . ALA A 1 76 ? 1.566 -0.427 -7.321 1.00 78.81 76 ALA A CA 1
ATOM 594 C C . ALA A 1 76 ? 1.958 -0.399 -5.849 1.00 78.81 76 ALA A C 1
ATOM 596 O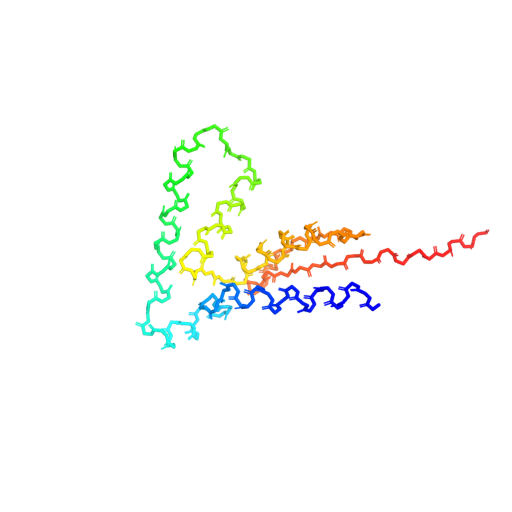 O . ALA A 1 76 ? 2.135 0.668 -5.270 1.00 78.81 76 ALA A O 1
ATOM 597 N N . GLY A 1 77 ? 2.121 -1.578 -5.258 1.00 71.00 77 GLY A N 1
ATOM 598 C CA . GLY A 1 77 ? 2.487 -1.702 -3.856 1.00 71.00 77 GLY A CA 1
ATOM 599 C C . GLY A 1 77 ? 2.801 -3.141 -3.468 1.00 71.00 77 GLY A C 1
ATOM 600 O O . GLY A 1 77 ? 2.325 -4.076 -4.109 1.00 71.00 77 GLY A O 1
ATOM 601 N N . ASN A 1 78 ? 3.658 -3.309 -2.466 1.00 74.38 78 ASN A N 1
ATOM 602 C CA . ASN A 1 78 ? 3.866 -4.557 -1.742 1.00 74.38 78 ASN A CA 1
ATOM 603 C C . ASN A 1 78 ? 3.041 -4.539 -0.437 1.00 74.38 78 ASN A C 1
ATOM 605 O O . ASN A 1 78 ? 2.152 -3.708 -0.246 1.00 74.38 78 ASN A O 1
ATOM 609 N N . CYS A 1 79 ? 3.373 -5.450 0.475 1.00 75.00 79 CYS A N 1
ATOM 610 C CA . CYS A 1 79 ? 2.758 -5.556 1.793 1.00 75.00 79 CYS A CA 1
ATOM 611 C C . CYS A 1 79 ? 2.792 -4.237 2.593 1.00 75.00 79 CYS A C 1
ATOM 613 O O . CYS A 1 79 ? 1.843 -3.954 3.318 1.00 75.00 79 CYS A O 1
ATOM 615 N N . ASP A 1 80 ? 3.832 -3.410 2.441 1.00 77.75 80 ASP A N 1
ATOM 616 C CA . ASP A 1 80 ? 3.974 -2.146 3.173 1.00 77.75 80 ASP A CA 1
ATOM 617 C C . ASP A 1 80 ? 2.917 -1.132 2.733 1.00 77.75 80 ASP A C 1
ATOM 619 O O . ASP A 1 80 ? 2.248 -0.520 3.559 1.00 77.75 80 ASP A O 1
ATOM 623 N N . GLU A 1 81 ? 2.759 -0.950 1.420 1.00 79.81 81 GLU A N 1
ATOM 624 C CA . GLU A 1 81 ? 1.752 -0.047 0.860 1.00 79.81 81 GLU A CA 1
ATOM 625 C C . GLU A 1 81 ? 0.326 -0.503 1.209 1.00 79.81 81 GLU A C 1
ATOM 627 O O . GLU A 1 81 ? -0.509 0.323 1.571 1.00 79.81 81 GLU A O 1
ATOM 632 N N . MET A 1 82 ? 0.048 -1.811 1.146 1.00 82.56 82 MET A N 1
ATOM 633 C CA . MET A 1 82 ? -1.262 -2.352 1.529 1.00 82.56 82 MET A CA 1
ATOM 634 C C . MET A 1 82 ? -1.561 -2.130 3.016 1.00 82.56 82 MET A C 1
ATOM 636 O O . MET A 1 82 ? -2.690 -1.791 3.368 1.00 82.56 82 MET A O 1
ATOM 640 N N . ASN A 1 83 ? -0.557 -2.266 3.885 1.00 82.00 83 ASN A N 1
ATOM 641 C CA . ASN A 1 83 ? -0.721 -2.005 5.312 1.00 82.00 83 ASN A CA 1
ATOM 642 C C . ASN A 1 83 ? -0.913 -0.528 5.631 1.00 82.00 83 ASN A C 1
ATOM 644 O O . ASN A 1 83 ? -1.703 -0.213 6.518 1.00 82.00 83 ASN A O 1
ATOM 648 N N . ASP A 1 84 ? -0.240 0.370 4.913 1.00 83.94 84 ASP A N 1
ATOM 649 C CA . ASP A 1 84 ? -0.456 1.807 5.070 1.00 83.94 84 ASP A CA 1
ATOM 650 C C . ASP A 1 84 ? -1.905 2.182 4.711 1.00 83.94 84 ASP A C 1
ATOM 652 O O . ASP A 1 84 ? -2.552 2.901 5.473 1.00 83.94 84 ASP A O 1
ATOM 656 N N . ILE A 1 85 ? -2.450 1.625 3.619 1.00 85.81 85 ILE A N 1
ATOM 657 C CA . ILE A 1 85 ? -3.861 1.808 3.231 1.00 85.81 85 ILE A CA 1
ATOM 658 C C . ILE A 1 85 ? -4.793 1.222 4.305 1.00 85.81 85 ILE A C 1
ATOM 660 O O . ILE A 1 85 ? -5.723 1.891 4.755 1.00 85.81 85 ILE A O 1
ATOM 664 N N . ALA A 1 86 ? -4.540 -0.010 4.759 1.00 86.00 86 ALA A N 1
ATOM 665 C CA . ALA A 1 86 ? -5.356 -0.660 5.785 1.00 86.00 86 ALA A CA 1
ATOM 666 C C . ALA A 1 86 ? -5.376 0.141 7.096 1.00 86.00 86 ALA A C 1
ATOM 668 O O . ALA A 1 86 ? -6.429 0.314 7.709 1.00 86.00 86 ALA A O 1
ATOM 669 N N . PHE A 1 87 ? -4.218 0.647 7.523 1.00 84.69 87 PHE A N 1
ATOM 670 C CA . PHE A 1 87 ? -4.077 1.472 8.718 1.00 84.69 87 PHE A CA 1
ATOM 671 C C . PHE A 1 87 ? -4.880 2.770 8.616 1.00 84.69 87 PHE A C 1
ATOM 673 O O . PHE A 1 87 ? -5.549 3.149 9.580 1.00 84.69 87 PHE A O 1
ATOM 680 N N . ASP A 1 88 ? -4.845 3.427 7.457 1.00 86.12 88 ASP A N 1
ATOM 681 C CA . ASP A 1 88 ? -5.589 4.660 7.210 1.00 86.12 88 ASP A CA 1
ATOM 682 C C . ASP A 1 88 ? -7.110 4.430 7.253 1.00 86.12 88 ASP A C 1
ATOM 684 O O . ASP A 1 88 ? -7.838 5.125 7.967 1.00 86.12 88 ASP A O 1
ATOM 688 N N . ILE A 1 89 ? -7.596 3.355 6.624 1.00 86.94 89 ILE A N 1
ATOM 689 C CA . ILE A 1 89 ? -9.015 2.973 6.684 1.00 86.94 89 ILE A CA 1
ATOM 690 C C . ILE A 1 89 ? -9.426 2.602 8.120 1.00 86.94 89 ILE A C 1
ATOM 692 O O . ILE A 1 89 ? -10.480 3.014 8.605 1.00 86.94 89 ILE A O 1
ATOM 696 N N . LEU A 1 90 ? -8.598 1.859 8.857 1.00 85.56 90 LEU A N 1
ATOM 697 C CA . LEU A 1 90 ? -8.918 1.455 10.233 1.00 85.56 90 LEU A CA 1
ATOM 698 C C . LEU A 1 90 ? -8.994 2.645 11.196 1.00 85.56 90 LEU A C 1
ATOM 700 O O . LEU A 1 90 ? -9.819 2.623 12.115 1.00 85.56 90 LEU A O 1
ATOM 704 N N . LYS A 1 91 ? -8.202 3.701 10.968 1.00 80.50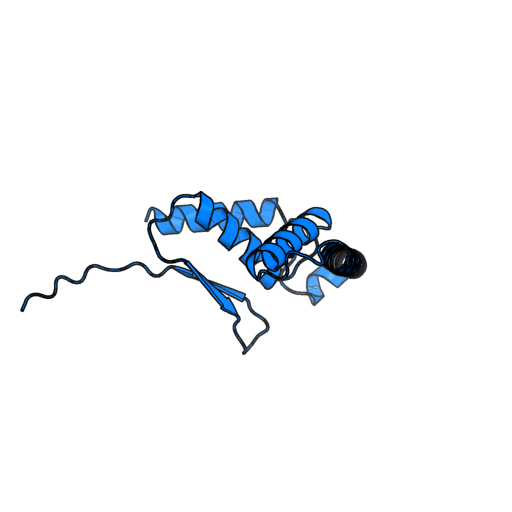 91 LYS A N 1
ATOM 705 C CA . LYS A 1 91 ? -8.319 4.965 11.711 1.00 80.50 91 LYS A CA 1
ATOM 706 C C . LYS A 1 91 ? -9.677 5.631 11.502 1.00 80.50 91 LYS A C 1
ATOM 708 O O . LYS A 1 91 ? -10.261 6.121 12.467 1.00 80.50 91 LYS A O 1
ATOM 713 N N . THR A 1 92 ? -10.202 5.626 10.276 1.00 81.31 92 THR A N 1
ATOM 714 C CA . THR A 1 92 ? -11.495 6.264 9.968 1.00 81.31 92 THR A CA 1
ATOM 715 C C . THR A 1 92 ? -12.696 5.445 10.453 1.00 81.31 92 THR A C 1
ATOM 717 O O . THR A 1 92 ? -13.727 6.018 10.799 1.00 81.31 92 THR A O 1
ATOM 720 N N . LYS A 1 93 ? -12.561 4.117 10.601 1.00 78.88 93 LYS A N 1
ATOM 721 C CA . LYS A 1 93 ? -13.636 3.220 11.087 1.00 78.88 93 LYS A CA 1
ATOM 722 C C . LYS A 1 93 ? -13.915 3.321 12.601 1.00 78.88 93 LYS A C 1
ATOM 724 O O . LYS A 1 93 ? -14.716 2.548 13.131 1.00 78.88 93 LYS A O 1
ATOM 729 N N . GLY A 1 94 ? -13.282 4.257 13.315 1.00 66.69 94 GLY A N 1
ATOM 730 C CA . GLY A 1 94 ? -13.602 4.568 14.715 1.00 66.69 94 GLY A CA 1
ATOM 731 C C . GLY A 1 94 ? -13.242 3.4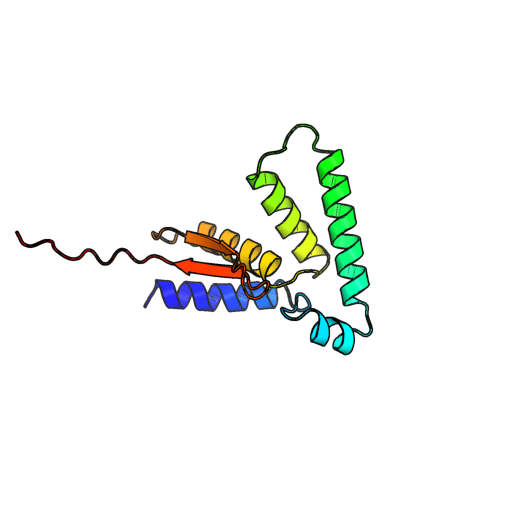55 15.705 1.00 66.69 94 GLY A C 1
ATOM 732 O O . GLY A 1 94 ? -13.937 3.247 16.706 1.00 66.69 94 GLY A O 1
ATOM 733 N N . LEU A 1 95 ? -12.173 2.705 15.430 1.00 71.25 95 LEU A N 1
ATOM 734 C CA . LEU A 1 95 ? -11.669 1.683 16.341 1.00 71.25 95 LEU A CA 1
ATOM 735 C C . LEU A 1 95 ? -11.165 2.327 17.640 1.00 71.25 95 LEU A C 1
ATOM 737 O O . LEU A 1 95 ? -10.174 3.047 17.651 1.00 71.25 95 LEU A O 1
ATOM 741 N N . LYS A 1 96 ? -11.826 2.023 18.765 1.00 6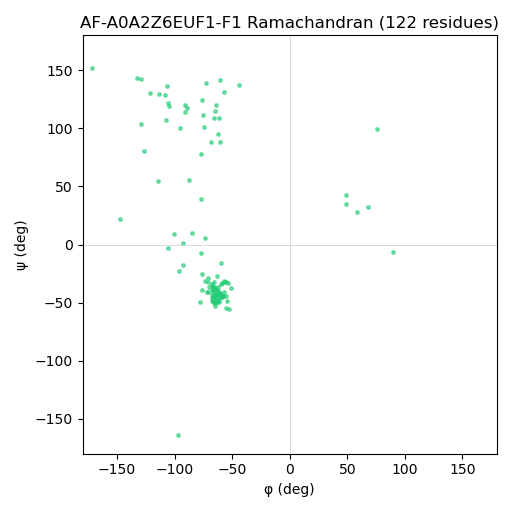8.31 96 LYS A N 1
ATOM 742 C CA . LYS A 1 96 ? -11.387 2.412 20.121 1.00 68.31 96 LYS A CA 1
ATOM 743 C C . LYS A 1 96 ? -10.242 1.529 20.640 1.00 68.31 96 LYS A C 1
ATOM 745 O O . LYS A 1 96 ? -10.252 1.123 21.798 1.00 68.31 96 LYS A O 1
ATOM 750 N N . VAL A 1 97 ? -9.300 1.168 19.774 1.00 68.88 97 VAL A N 1
ATOM 751 C CA . VAL A 1 97 ? -8.106 0.398 20.134 1.00 68.88 97 VAL A CA 1
ATOM 752 C C . VAL A 1 97 ? -6.876 1.054 19.515 1.00 68.88 97 VAL A C 1
ATOM 754 O O . VAL A 1 97 ? -6.967 1.551 18.391 1.00 68.88 97 VAL A O 1
ATOM 757 N N . PRO A 1 98 ? -5.732 1.062 20.216 1.00 73.25 98 PRO A N 1
ATOM 758 C CA . PRO A 1 98 ? -4.471 1.472 19.620 1.00 73.25 98 PRO A CA 1
ATOM 759 C C . PRO A 1 98 ? -4.157 0.621 18.384 1.00 73.25 98 PRO A C 1
ATOM 761 O O . PRO A 1 98 ? -4.242 -0.611 18.427 1.00 73.25 98 PRO A O 1
ATOM 764 N N . LEU A 1 99 ? -3.806 1.295 17.291 1.00 70.69 99 LEU A N 1
ATOM 765 C CA . LEU A 1 99 ? -3.353 0.684 16.046 1.00 70.69 99 LEU A CA 1
ATOM 766 C C . LEU A 1 99 ? -1.855 0.938 15.904 1.00 70.69 99 LEU A C 1
ATOM 768 O O . LEU A 1 99 ? -1.422 2.091 15.969 1.00 70.69 99 LEU A O 1
ATOM 772 N N . PHE A 1 100 ? -1.083 -0.117 15.656 1.00 71.00 100 PHE A N 1
ATOM 773 C CA . PHE A 1 100 ? 0.350 -0.008 15.402 1.00 71.00 100 PHE A CA 1
ATOM 774 C C . PHE A 1 100 ? 0.684 -0.590 14.033 1.00 71.00 100 PHE A C 1
ATOM 776 O O . PHE A 1 100 ? 0.288 -1.710 13.703 1.00 71.00 100 PHE A O 1
ATOM 783 N N . ASN A 1 101 ? 1.425 0.183 13.242 1.00 66.62 101 ASN A N 1
ATOM 784 C CA . ASN A 1 101 ? 2.029 -0.293 12.006 1.00 66.62 101 ASN A CA 1
ATOM 785 C C . ASN A 1 101 ? 3.432 -0.809 12.339 1.00 66.62 101 ASN A C 1
ATOM 787 O O . ASN A 1 101 ? 4.275 -0.034 12.797 1.00 66.62 101 ASN A O 1
ATOM 791 N N . MET A 1 102 ? 3.657 -2.113 12.182 1.00 60.28 102 MET A N 1
ATOM 792 C CA . MET A 1 102 ? 4.931 -2.753 12.495 1.00 60.28 102 MET A CA 1
ATOM 793 C C . MET A 1 102 ? 5.584 -3.265 11.212 1.00 60.28 102 MET A C 1
ATOM 795 O O . MET A 1 102 ? 4.975 -3.997 10.433 1.00 60.28 102 MET A O 1
ATOM 799 N N . ALA A 1 103 ? 6.851 -2.913 11.011 1.00 57.25 103 ALA A N 1
ATOM 800 C CA . ALA A 1 103 ? 7.678 -3.515 9.974 1.00 57.25 103 ALA A CA 1
ATOM 801 C C . ALA A 1 103 ? 8.404 -4.733 10.568 1.00 57.25 103 ALA A C 1
ATOM 803 O O . ALA A 1 103 ? 9.158 -4.580 11.530 1.00 57.25 103 ALA A O 1
ATOM 804 N N . SER A 1 104 ? 8.180 -5.935 10.024 1.00 48.28 104 SER A N 1
ATOM 805 C CA . SER A 1 104 ? 9.009 -7.096 10.365 1.00 48.28 104 SER A CA 1
ATOM 806 C C . SER A 1 104 ? 10.346 -6.980 9.643 1.00 48.28 104 SER A C 1
ATOM 808 O O . SER A 1 104 ? 10.389 -6.890 8.418 1.00 48.28 104 SER A O 1
ATOM 810 N N . THR A 1 105 ? 11.443 -7.019 10.394 1.00 48.72 105 THR A N 1
ATOM 811 C CA . THR A 1 105 ? 12.810 -7.001 9.852 1.00 48.72 105 THR A CA 1
ATOM 812 C C . THR A 1 105 ? 13.254 -8.343 9.271 1.00 48.72 105 THR A C 1
ATOM 814 O O . THR A 1 105 ? 14.332 -8.410 8.688 1.00 48.72 105 THR A O 1
ATOM 817 N N . ILE A 1 106 ? 12.460 -9.407 9.441 1.00 47.31 106 ILE A N 1
ATOM 818 C CA . ILE A 1 106 ? 12.890 -10.780 9.146 1.00 47.31 106 ILE A CA 1
ATOM 819 C C . ILE A 1 106 ? 12.456 -11.245 7.745 1.00 47.31 106 ILE A C 1
ATOM 821 O O . ILE A 1 106 ? 13.143 -12.085 7.183 1.00 47.31 106 ILE A O 1
ATOM 825 N N . ASP A 1 107 ? 11.422 -10.652 7.126 1.00 43.19 107 ASP A N 1
ATOM 826 C CA . ASP A 1 107 ? 10.872 -11.155 5.847 1.00 43.19 107 ASP A CA 1
ATOM 827 C C . ASP A 1 107 ? 10.298 -10.079 4.890 1.00 43.19 107 ASP A C 1
ATOM 829 O O . ASP A 1 107 ? 9.456 -10.395 4.050 1.00 43.19 107 ASP A O 1
ATOM 833 N N . ASP A 1 108 ? 10.687 -8.797 5.000 1.00 47.75 108 ASP A N 1
ATOM 834 C CA . ASP A 1 108 ? 10.037 -7.693 4.245 1.00 47.75 108 ASP A CA 1
ATOM 835 C C . ASP A 1 108 ? 8.490 -7.748 4.363 1.00 47.75 108 ASP A C 1
ATOM 837 O O . ASP A 1 108 ? 7.735 -7.478 3.420 1.00 47.75 108 ASP A O 1
ATOM 841 N N . LEU A 1 109 ? 8.007 -8.176 5.534 1.00 47.25 109 LEU A N 1
ATOM 842 C CA . LEU A 1 109 ? 6.600 -8.414 5.816 1.00 47.25 109 LEU A CA 1
ATOM 843 C C . LEU A 1 109 ? 6.094 -7.312 6.747 1.00 47.25 109 LEU A C 1
ATOM 845 O O . LEU A 1 109 ? 6.394 -7.296 7.941 1.00 47.25 109 LEU A O 1
ATOM 849 N N . ALA A 1 110 ? 5.298 -6.386 6.227 1.00 52.50 110 ALA A N 1
ATOM 850 C CA . ALA A 1 110 ? 4.579 -5.461 7.087 1.00 52.50 110 ALA A CA 1
ATOM 851 C C . ALA A 1 110 ? 3.438 -6.198 7.802 1.00 52.50 110 ALA A C 1
ATOM 853 O O . ALA A 1 110 ? 2.697 -6.972 7.189 1.00 52.50 110 ALA A O 1
ATOM 854 N N . GLN A 1 111 ? 3.234 -5.897 9.085 1.00 57.72 111 GLN A N 1
ATOM 855 C CA . GLN A 1 111 ? 2.115 -6.405 9.877 1.00 57.72 111 GLN A CA 1
ATOM 856 C C . GLN A 1 111 ? 1.384 -5.261 10.580 1.00 57.72 111 GLN A C 1
ATOM 858 O O . GLN A 1 111 ? 1.999 -4.318 11.079 1.00 57.72 111 GLN A O 1
ATOM 863 N N . LEU A 1 112 ? 0.059 -5.374 10.662 1.00 53.81 112 LEU A N 1
ATOM 864 C CA . LEU A 1 112 ? -0.761 -4.478 11.464 1.00 53.81 112 LEU A CA 1
ATOM 865 C C . LEU A 1 112 ? -1.231 -5.199 12.728 1.00 53.81 112 LEU A C 1
ATOM 867 O O . LEU A 1 112 ? -1.901 -6.228 12.639 1.00 53.81 112 LEU A O 1
ATOM 871 N N . SER A 1 113 ? -0.897 -4.656 13.899 1.00 58.34 113 SER A N 1
ATOM 872 C CA . SER A 1 113 ? -1.314 -5.220 15.183 1.00 58.34 113 SER A CA 1
ATOM 873 C C . SER A 1 113 ? -2.408 -4.374 15.840 1.00 58.34 113 SER A C 1
ATOM 875 O O . SER A 1 113 ? -2.364 -3.141 15.867 1.00 58.34 113 SER A O 1
ATOM 877 N N . LEU A 1 114 ? -3.422 -5.065 16.370 1.00 55.06 114 LEU A N 1
ATOM 878 C CA . LEU A 1 114 ? -4.481 -4.494 17.201 1.00 55.06 114 LEU A CA 1
ATOM 879 C C . LEU A 1 114 ? -4.213 -4.891 18.641 1.00 55.06 114 LEU A C 1
ATOM 881 O O . LEU A 1 114 ? -4.239 -6.079 18.964 1.00 55.06 114 LEU A O 1
ATOM 885 N N . GLN A 1 115 ? -4.019 -3.913 19.519 1.00 55.06 115 GLN A N 1
ATOM 886 C CA . GLN A 1 115 ? -3.922 -4.200 20.942 1.00 55.06 115 GLN A CA 1
ATOM 887 C C . GLN A 1 115 ? -5.295 -4.006 21.585 1.00 55.06 115 GLN A C 1
ATOM 889 O O . GLN A 1 115 ? -5.729 -2.890 21.865 1.00 55.06 115 GLN A O 1
ATOM 894 N N . THR A 1 116 ? -6.016 -5.104 21.814 1.00 46.38 116 THR A N 1
ATOM 895 C CA . THR A 1 116 ? -7.197 -5.064 22.679 1.00 46.38 116 THR A CA 1
ATOM 896 C C . THR A 1 116 ? -6.718 -4.988 24.122 1.00 46.38 116 THR A C 1
ATOM 898 O O . THR A 1 116 ? -6.163 -5.961 24.630 1.00 46.38 116 THR A O 1
ATOM 901 N N . LEU A 1 117 ? -6.937 -3.854 24.792 1.00 42.38 117 LEU A N 1
ATOM 902 C CA . LEU A 1 117 ? -6.876 -3.801 26.251 1.00 42.38 117 LEU A CA 1
ATOM 903 C C . LEU A 1 117 ? -7.971 -4.735 26.780 1.00 42.38 117 LEU A C 1
ATOM 905 O O . LEU A 1 117 ? -9.133 -4.345 26.885 1.00 42.38 117 LEU A O 1
ATOM 909 N N . GLN A 1 118 ? -7.626 -5.985 27.092 1.00 42.56 118 GLN A N 1
ATOM 910 C CA . GLN A 1 118 ? -8.374 -6.687 28.121 1.00 42.56 118 GLN A CA 1
ATOM 911 C C . GLN A 1 118 ? -8.160 -5.863 29.388 1.00 42.56 118 GLN A C 1
ATOM 913 O O . GLN A 1 118 ? -7.052 -5.801 29.911 1.00 42.56 118 GLN A O 1
ATOM 918 N N . GLN A 1 119 ? -9.206 -5.171 29.839 1.00 40.91 119 GLN A N 1
ATOM 919 C CA . GLN A 1 119 ? -9.293 -4.753 31.230 1.00 40.91 119 GLN A CA 1
ATOM 920 C C . GLN A 1 119 ? -9.279 -6.042 32.055 1.00 40.91 119 GLN A C 1
ATOM 922 O O . GLN A 1 119 ? -10.321 -6.644 32.297 1.00 40.91 119 GLN A O 1
ATOM 927 N N . THR A 1 120 ? -8.095 -6.523 32.420 1.00 37.53 120 THR A N 1
ATOM 928 C CA . THR A 1 120 ? -7.964 -7.416 33.559 1.00 37.53 120 THR A CA 1
ATOM 929 C C . THR A 1 120 ? -8.376 -6.599 34.781 1.00 37.53 120 THR A C 1
ATOM 931 O O . THR A 1 120 ? -7.783 -5.543 35.025 1.00 37.53 120 THR A O 1
ATOM 934 N N . PRO A 1 121 ? -9.409 -7.009 35.538 1.00 36.91 121 PRO A N 1
ATOM 935 C CA . PRO A 1 121 ? -9.635 -6.416 36.838 1.00 36.91 121 PRO A CA 1
ATOM 936 C C . PRO A 1 121 ? -8.435 -6.822 37.691 1.00 36.91 121 PRO A C 1
ATOM 938 O O . PRO A 1 121 ? -8.254 -7.995 38.018 1.00 36.91 121 PRO A O 1
ATOM 941 N N . TRP A 1 122 ? -7.571 -5.860 37.996 1.00 34.31 122 TRP A N 1
ATOM 942 C CA . TRP A 1 122 ? -6.629 -6.003 39.092 1.00 34.31 122 TRP A CA 1
ATOM 943 C C . TRP A 1 122 ? -7.461 -5.992 40.373 1.00 34.31 122 TRP A C 1
ATOM 945 O O . TRP A 1 122 ? -7.744 -4.935 40.928 1.00 34.31 122 TRP A O 1
ATOM 955 N N . ASN A 1 123 ? -7.916 -7.173 40.787 1.00 41.31 123 ASN A N 1
ATOM 956 C CA . ASN A 1 123 ? -8.335 -7.395 42.161 1.00 41.31 123 ASN A CA 1
ATOM 957 C C . ASN A 1 123 ? -7.050 -7.469 42.995 1.00 41.31 123 ASN A C 1
ATOM 959 O O . ASN A 1 123 ? -6.343 -8.477 42.950 1.00 41.31 123 ASN A O 1
ATOM 963 N N . LEU A 1 124 ? -6.742 -6.369 43.680 1.00 38.34 124 LEU A N 1
ATOM 964 C CA . LEU A 1 124 ? -5.914 -6.341 44.884 1.00 38.34 124 LEU A CA 1
ATOM 965 C C . LEU A 1 124 ? -6.846 -6.231 46.089 1.00 38.34 124 LEU A C 1
ATOM 967 O O . LEU A 1 124 ? -7.821 -5.451 45.987 1.00 38.34 124 LEU A O 1
#